Protein AF-A0A350DJ73-F1 (afdb_monomer_lite)

Structure (mmCIF, N/CA/C/O backbone):
data_AF-A0A350DJ73-F1
#
_entry.id   AF-A0A350DJ73-F1
#
loop_
_atom_site.group_PDB
_atom_site.id
_atom_site.type_symbol
_atom_site.label_atom_id
_atom_site.label_alt_id
_atom_site.label_comp_id
_atom_site.label_asym_id
_atom_site.label_entity_id
_atom_site.label_seq_id
_atom_site.pdbx_PDB_ins_code
_atom_site.Cartn_x
_atom_site.Cartn_y
_atom_site.Cartn_z
_atom_site.occupancy
_atom_site.B_iso_or_equiv
_atom_site.auth_seq_id
_atom_site.auth_comp_id
_atom_site.auth_asym_id
_atom_site.auth_atom_id
_atom_site.pdbx_PDB_model_num
ATOM 1 N N . TRP A 1 1 ? -3.552 -7.366 9.390 1.00 95.38 1 TRP A N 1
ATOM 2 C CA . TRP A 1 1 ? -2.387 -6.520 9.057 1.00 95.38 1 TRP A CA 1
ATOM 3 C C . TRP A 1 1 ? -2.181 -5.372 10.042 1.00 95.38 1 TRP A C 1
ATOM 5 O O . TRP A 1 1 ? -1.183 -5.408 10.745 1.00 95.38 1 TRP A O 1
ATOM 15 N N . LEU A 1 2 ? -3.076 -4.375 10.146 1.00 95.12 2 LEU A N 1
ATOM 16 C CA . LEU A 1 2 ? -2.876 -3.252 11.089 1.00 95.12 2 LEU A CA 1
ATOM 17 C C . LEU A 1 2 ? -2.853 -3.677 12.565 1.00 95.12 2 LEU A C 1
ATOM 19 O O . LEU A 1 2 ? -1.887 -3.386 13.256 1.00 95.12 2 LEU A O 1
ATOM 23 N N . GLY A 1 3 ? -3.888 -4.387 13.026 1.00 95.12 3 GLY A N 1
ATOM 24 C CA . GLY A 1 3 ? -4.030 -4.754 14.445 1.00 95.12 3 GLY A CA 1
ATOM 25 C C . GLY A 1 3 ? -3.207 -5.964 14.896 1.00 95.12 3 GLY A C 1
ATOM 26 O O . GLY A 1 3 ? -3.2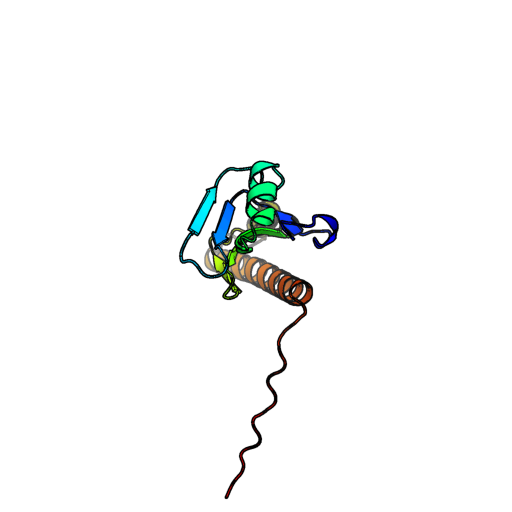54 -6.328 16.061 1.00 95.12 3 GLY A O 1
ATOM 27 N N . ASP A 1 4 ? -2.492 -6.620 13.980 1.00 95.00 4 ASP A N 1
ATOM 28 C CA . ASP A 1 4 ? -1.614 -7.744 14.307 1.00 95.00 4 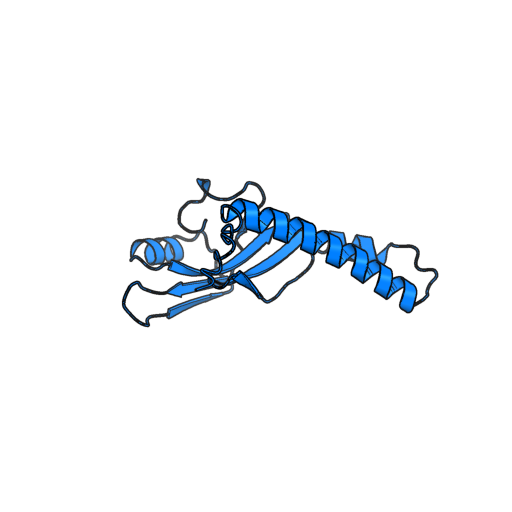ASP A CA 1
ATOM 29 C C . ASP A 1 4 ? -0.400 -7.733 13.367 1.00 95.00 4 ASP A C 1
ATOM 31 O O . ASP A 1 4 ? -0.521 -8.163 12.210 1.00 95.00 4 ASP A O 1
ATOM 35 N N . PRO A 1 5 ? 0.763 -7.245 13.833 1.00 93.62 5 PRO A N 1
ATOM 36 C CA . PRO A 1 5 ? 1.998 -7.255 13.060 1.00 93.62 5 PRO A CA 1
ATOM 37 C C . PRO A 1 5 ? 2.440 -8.647 12.601 1.00 93.62 5 PRO A C 1
ATOM 39 O O . PRO A 1 5 ? 3.007 -8.767 11.520 1.00 93.62 5 PRO A O 1
ATOM 42 N N . SER A 1 6 ? 2.138 -9.705 13.362 1.00 94.88 6 SER A N 1
ATOM 43 C CA . SER A 1 6 ? 2.528 -11.079 13.011 1.00 94.88 6 SER A CA 1
ATOM 44 C C . SER A 1 6 ? 1.717 -11.659 11.847 1.00 94.88 6 SER A C 1
ATOM 46 O O . SER A 1 6 ? 2.165 -12.588 11.182 1.00 94.88 6 SER A O 1
ATOM 48 N N . SER A 1 7 ? 0.551 -11.069 11.557 1.00 94.69 7 SER A N 1
ATOM 49 C CA . SER A 1 7 ? -0.285 -11.417 10.400 1.00 94.69 7 SER A CA 1
ATOM 50 C C . SER A 1 7 ? 0.193 -10.801 9.081 1.00 94.69 7 SER A C 1
ATOM 52 O O . SER A 1 7 ? -0.425 -11.035 8.040 1.00 94.69 7 SER A O 1
ATOM 54 N N . ARG A 1 8 ? 1.211 -9.931 9.111 1.00 96.00 8 ARG A N 1
ATOM 55 C CA . ARG A 1 8 ? 1.694 -9.244 7.911 1.00 96.00 8 ARG A CA 1
ATOM 56 C C . ARG A 1 8 ? 2.546 -10.209 7.081 1.00 96.00 8 ARG A C 1
ATOM 58 O O . ARG A 1 8 ? 3.422 -10.868 7.641 1.00 96.00 8 ARG A O 1
ATOM 65 N N . PRO A 1 9 ? 2.324 -10.278 5.760 1.00 95.94 9 PRO A N 1
ATOM 66 C CA . PRO A 1 9 ? 3.291 -10.874 4.848 1.00 95.94 9 PRO A CA 1
ATOM 67 C C . PRO A 1 9 ? 4.685 -10.271 5.056 1.00 95.94 9 PRO A C 1
ATOM 69 O O . PRO A 1 9 ? 4.798 -9.095 5.402 1.00 95.94 9 PRO A O 1
ATOM 72 N N . SER A 1 10 ? 5.737 -11.070 4.855 1.00 90.81 10 SER A N 1
ATOM 73 C CA . SER A 1 10 ? 7.135 -10.717 5.171 1.00 90.81 10 SER A CA 1
ATOM 74 C C . SER A 1 10 ? 7.629 -9.417 4.537 1.00 90.81 10 SER A C 1
ATOM 76 O O . SER A 1 10 ? 8.546 -8.774 5.037 1.00 90.81 10 SER A O 1
ATOM 78 N N . ASP A 1 11 ? 7.024 -9.061 3.424 1.00 93.06 11 ASP A N 1
ATOM 79 C CA . ASP A 1 11 ? 7.418 -8.011 2.510 1.00 93.06 11 ASP A CA 1
ATOM 80 C C . ASP A 1 11 ? 6.357 -6.911 2.362 1.00 93.06 11 ASP A C 1
ATOM 82 O O . ASP A 1 11 ? 6.553 -5.941 1.624 1.00 93.06 11 ASP A O 1
ATOM 86 N N . LEU A 1 12 ? 5.256 -7.028 3.108 1.00 96.88 12 LEU A N 1
ATOM 87 C CA . LEU A 1 12 ? 4.280 -5.962 3.255 1.00 96.88 12 LEU A CA 1
ATOM 88 C C . LEU A 1 12 ? 4.784 -4.952 4.286 1.00 96.88 12 LEU A C 1
ATOM 90 O O . LEU A 1 12 ? 4.985 -5.266 5.459 1.00 96.88 12 LEU A O 1
ATOM 94 N N . GLN A 1 13 ? 4.897 -3.703 3.859 1.00 97.06 13 GLN A N 1
ATOM 95 C CA . GLN A 1 13 ? 5.182 -2.564 4.721 1.00 97.06 13 GLN A CA 1
ATOM 96 C C . GLN A 1 13 ? 3.952 -1.668 4.816 1.00 97.06 13 GLN A C 1
ATOM 98 O O . GLN A 1 13 ? 3.261 -1.430 3.825 1.00 97.06 13 GLN A O 1
ATOM 103 N N . LEU A 1 14 ? 3.670 -1.160 6.015 1.00 97.75 14 LEU A N 1
ATOM 104 C CA . LEU A 1 14 ? 2.647 -0.137 6.192 1.00 97.75 14 LEU A CA 1
ATOM 105 C C . LEU A 1 14 ? 3.169 1.205 5.671 1.00 97.75 14 LEU A C 1
ATOM 107 O O . LEU A 1 14 ? 4.331 1.550 5.873 1.00 97.75 14 LEU A O 1
ATOM 111 N N . GLY A 1 15 ? 2.299 1.952 4.998 1.00 97.56 15 GLY A N 1
ATOM 112 C CA . GLY A 1 15 ? 2.524 3.361 4.704 1.00 97.56 15 GLY A CA 1
ATOM 113 C C . GLY A 1 15 ? 2.132 4.240 5.891 1.00 97.56 15 GLY A C 1
ATOM 114 O O . GLY A 1 15 ? 2.181 3.824 7.044 1.00 97.56 15 GLY A O 1
ATOM 115 N N . ASP A 1 16 ? 1.681 5.455 5.599 1.00 97.69 16 ASP A N 1
ATOM 116 C CA . ASP A 1 16 ? 1.407 6.495 6.598 1.00 97.69 16 ASP A CA 1
ATOM 117 C C . ASP A 1 16 ? -0.053 6.990 6.587 1.00 97.69 16 ASP A C 1
ATOM 119 O O . ASP A 1 16 ? -0.392 7.993 7.220 1.00 97.69 16 ASP A O 1
ATOM 123 N N . GLN A 1 17 ? -0.927 6.315 5.831 1.00 98.44 17 GLN A N 1
ATOM 124 C CA . GLN A 1 17 ? -2.324 6.695 5.639 1.00 98.44 17 GLN A CA 1
ATOM 125 C C . GLN A 1 17 ? -3.277 5.534 5.936 1.00 98.44 17 GLN A C 1
ATOM 127 O O . GLN A 1 17 ? -3.125 4.427 5.417 1.00 98.44 17 GLN A O 1
ATOM 132 N N . VAL A 1 18 ? -4.351 5.838 6.670 1.00 98.56 18 VAL A N 1
ATOM 133 C CA . VAL A 1 18 ? -5.450 4.905 6.945 1.00 98.56 18 VAL A CA 1
ATOM 134 C C . VAL A 1 18 ? -6.807 5.621 6.987 1.00 98.56 18 VAL A C 1
ATOM 136 O O . VAL A 1 18 ? -6.918 6.778 7.402 1.00 98.56 18 VAL A O 1
ATOM 139 N N . GLU A 1 19 ? -7.864 4.929 6.563 1.00 98.31 19 GLU A N 1
ATOM 140 C CA . GLU A 1 19 ? -9.262 5.298 6.819 1.00 98.31 19 GLU A CA 1
ATOM 141 C C . GLU A 1 19 ? -9.926 4.199 7.657 1.00 98.31 19 GLU A C 1
ATOM 143 O O . GLU A 1 19 ? -10.021 3.054 7.210 1.00 98.31 19 GLU A O 1
ATOM 148 N N . LEU A 1 20 ? -10.409 4.543 8.853 1.00 97.69 20 LEU A N 1
ATOM 149 C CA . LEU A 1 20 ? -11.043 3.623 9.797 1.00 97.69 20 LEU A CA 1
ATOM 150 C C . LEU A 1 20 ? -12.552 3.898 9.907 1.00 97.69 20 LEU A C 1
ATOM 152 O O . LEU A 1 20 ? -12.959 5.024 10.203 1.00 97.69 20 LEU A O 1
ATOM 156 N N . LYS A 1 21 ? -13.384 2.865 9.748 1.00 95.94 21 LYS A N 1
ATOM 157 C CA . LYS A 1 21 ? -14.851 2.925 9.903 1.00 95.94 21 LYS A CA 1
ATOM 158 C C . LYS A 1 21 ? -15.293 2.194 11.171 1.00 95.94 21 LYS A C 1
ATOM 160 O O . LYS A 1 21 ? -14.727 1.156 11.510 1.00 95.94 21 LYS A O 1
ATOM 165 N N . ALA A 1 22 ? -16.286 2.730 11.878 1.00 91.50 22 ALA A N 1
ATOM 166 C CA . ALA A 1 22 ? -16.914 2.044 13.008 1.00 91.50 22 ALA A CA 1
ATOM 167 C C . ALA A 1 22 ? -17.884 0.950 12.526 1.00 91.50 22 ALA A C 1
ATOM 169 O O . ALA A 1 22 ? -18.447 1.038 11.436 1.00 91.50 22 ALA A O 1
ATOM 170 N N . LYS A 1 23 ? -18.108 -0.086 13.343 1.00 79.56 23 LYS A N 1
ATOM 171 C CA . LYS A 1 23 ? -19.166 -1.069 13.076 1.00 79.56 23 LYS A CA 1
ATOM 172 C C . LYS A 1 23 ? -20.525 -0.493 13.477 1.00 79.56 23 LYS A C 1
ATOM 174 O O . LYS A 1 23 ? -20.747 -0.233 14.653 1.00 79.56 23 LYS A O 1
ATOM 179 N N . GLY A 1 24 ? -21.440 -0.366 12.516 1.00 74.69 24 GLY A N 1
ATOM 180 C CA . GLY A 1 24 ? -22.843 -0.012 12.774 1.00 74.69 24 GLY A CA 1
ATOM 181 C C . GLY A 1 24 ? -23.147 1.485 12.900 1.00 74.69 24 GLY A C 1
ATOM 182 O O . GLY A 1 24 ? -24.276 1.827 13.235 1.00 74.69 24 GLY A O 1
ATOM 183 N N . ASP A 1 25 ? -22.178 2.355 12.619 1.00 76.19 25 ASP A N 1
ATOM 184 C CA . ASP A 1 25 ? -22.351 3.808 12.517 1.00 76.19 25 ASP A CA 1
ATOM 185 C C . ASP A 1 25 ? -21.558 4.334 11.307 1.00 76.19 25 ASP A C 1
ATOM 187 O O . ASP A 1 25 ? -20.589 3.706 10.875 1.00 76.19 25 ASP A O 1
ATOM 191 N N . ASP A 1 26 ? -21.929 5.504 10.792 1.00 81.38 26 ASP A N 1
ATOM 192 C CA . ASP A 1 26 ? -21.282 6.170 9.652 1.00 81.38 26 ASP A CA 1
ATOM 193 C C . ASP A 1 26 ? -19.994 6.922 10.054 1.00 81.38 26 ASP A C 1
ATOM 195 O O . ASP A 1 26 ? -19.410 7.674 9.269 1.00 81.38 26 ASP A O 1
ATOM 199 N N . GLY A 1 27 ? -19.518 6.739 11.290 1.00 91.19 27 GLY A N 1
ATOM 200 C CA . GLY A 1 27 ? -18.333 7.404 11.821 1.00 91.19 27 GLY A CA 1
ATOM 201 C C . GLY A 1 27 ? -17.039 6.991 11.111 1.00 91.19 27 GLY A C 1
ATOM 202 O O . GLY A 1 27 ? -16.507 5.902 11.348 1.00 91.19 27 GLY A O 1
ATOM 203 N N . VAL A 1 28 ? -16.459 7.909 10.332 1.00 95.75 28 VAL A N 1
ATOM 204 C CA . VAL A 1 28 ? -15.184 7.721 9.615 1.00 95.75 28 VAL A CA 1
ATOM 205 C C . VAL A 1 28 ? -14.061 8.549 10.240 1.00 95.75 28 VAL A C 1
ATOM 207 O O . VAL A 1 28 ? -14.195 9.761 10.396 1.00 95.75 28 VAL A O 1
ATOM 210 N N . LEU A 1 29 ? -12.923 7.910 10.518 1.00 96.69 29 LEU A N 1
ATOM 211 C CA . LEU A 1 29 ? -11.671 8.571 10.893 1.00 96.69 29 LEU A CA 1
ATOM 212 C C . LEU A 1 29 ? -10.651 8.428 9.764 1.00 96.69 29 LEU A C 1
ATOM 214 O O . LEU A 1 29 ? -10.531 7.364 9.159 1.00 96.69 29 LEU A O 1
ATOM 218 N N . ARG A 1 30 ? -9.910 9.501 9.480 1.00 97.75 30 ARG A N 1
ATOM 219 C CA . ARG A 1 30 ? -8.836 9.516 8.480 1.00 97.75 30 ARG A CA 1
ATOM 220 C C . ARG A 1 30 ? -7.566 10.058 9.104 1.00 97.75 30 ARG A C 1
ATOM 222 O O . ARG A 1 30 ? -7.599 11.150 9.663 1.00 97.75 30 ARG A O 1
ATOM 229 N N . ALA A 1 31 ? -6.472 9.331 8.932 1.00 97.44 31 ALA A N 1
ATOM 230 C CA . ALA A 1 31 ? -5.143 9.769 9.324 1.00 97.44 31 ALA A CA 1
ATOM 231 C C . ALA A 1 31 ? -4.190 9.687 8.124 1.00 97.44 31 ALA A C 1
ATOM 233 O O . ALA A 1 31 ? -4.366 8.847 7.236 1.00 97.44 31 ALA A O 1
ATOM 234 N N . ARG A 1 32 ? -3.228 10.609 8.077 1.00 97.62 32 ARG A N 1
ATOM 235 C CA . ARG A 1 32 ? -2.178 10.727 7.056 1.00 97.62 32 ARG A CA 1
ATOM 236 C C . ARG A 1 32 ? -0.905 11.223 7.719 1.00 97.62 32 ARG A C 1
ATOM 238 O O . ARG A 1 32 ? -1.015 12.014 8.652 1.00 97.62 32 ARG A O 1
ATOM 245 N N . GLN A 1 33 ? 0.251 10.841 7.181 1.00 97.00 33 GLN A N 1
ATOM 246 C CA . GLN A 1 33 ? 1.559 11.219 7.721 1.00 97.00 33 GLN A CA 1
ATOM 247 C C . GLN A 1 33 ? 1.708 10.831 9.198 1.00 97.00 33 GLN A C 1
ATOM 249 O O . GLN A 1 33 ? 2.246 11.589 10.003 1.00 97.00 33 GLN A O 1
ATOM 254 N N . VAL A 1 34 ? 1.181 9.659 9.552 1.00 97.38 34 VAL A N 1
ATOM 255 C CA . VAL A 1 34 ? 1.242 9.100 10.903 1.00 97.38 34 VAL A CA 1
ATOM 256 C C . VAL A 1 34 ? 1.928 7.745 10.881 1.00 97.38 34 VAL A C 1
ATOM 258 O O . VAL A 1 34 ? 1.884 7.031 9.881 1.00 97.38 34 VAL A O 1
ATOM 261 N N . ASP A 1 35 ? 2.513 7.377 12.012 1.00 97.81 35 ASP A N 1
ATOM 262 C CA . ASP A 1 35 ? 2.942 6.006 12.242 1.00 97.81 35 ASP A CA 1
ATOM 263 C C . ASP A 1 35 ? 1.709 5.117 12.468 1.00 97.81 35 ASP A C 1
ATOM 265 O O . ASP A 1 35 ? 0.974 5.278 13.450 1.00 97.81 35 ASP A O 1
ATOM 269 N N . LEU A 1 36 ? 1.461 4.194 11.538 1.00 97.81 36 LEU A N 1
ATOM 270 C CA . LEU A 1 36 ? 0.327 3.273 11.606 1.00 97.81 36 LEU A CA 1
ATOM 271 C C . LEU A 1 36 ? 0.505 2.165 12.655 1.00 97.81 36 LEU A C 1
ATOM 273 O O . LEU A 1 36 ? -0.474 1.494 12.982 1.00 97.81 36 LEU A O 1
ATOM 277 N N . ASP A 1 37 ? 1.708 2.010 13.210 1.00 96.69 37 ASP A N 1
ATOM 278 C CA . ASP A 1 37 ? 1.992 1.135 14.349 1.00 96.69 37 ASP A CA 1
ATOM 279 C C . ASP A 1 37 ? 1.855 1.845 15.708 1.00 96.69 37 ASP A C 1
ATOM 281 O O . ASP A 1 37 ? 2.000 1.210 16.752 1.00 96.69 37 ASP A O 1
ATOM 285 N N . SER A 1 38 ? 1.517 3.139 15.722 1.00 97.50 38 SER A N 1
ATOM 286 C CA . SER A 1 38 ? 1.378 3.911 16.961 1.00 97.50 38 SER A CA 1
ATOM 287 C C . SER A 1 38 ? 0.236 3.438 17.870 1.00 97.50 38 SER A C 1
ATOM 289 O O . SER A 1 38 ? -0.818 2.988 17.410 1.00 97.50 38 SER A O 1
ATOM 291 N N . ASP A 1 39 ? 0.410 3.654 19.180 1.00 97.00 39 ASP A N 1
ATOM 292 C CA . ASP A 1 39 ? -0.593 3.347 20.210 1.00 97.00 39 ASP A CA 1
ATOM 293 C C . ASP A 1 39 ? -1.959 3.997 19.924 1.00 97.00 39 ASP A C 1
ATOM 295 O O . ASP A 1 39 ? -2.999 3.408 20.212 1.00 97.00 39 ASP A O 1
ATOM 299 N N . GLU A 1 40 ? -1.981 5.194 19.326 1.00 96.56 40 GLU A N 1
ATOM 300 C CA . GLU A 1 40 ? -3.220 5.888 18.949 1.00 96.56 40 GLU A CA 1
ATOM 301 C C . GLU A 1 40 ? -4.022 5.085 17.914 1.00 96.56 40 GLU A C 1
ATOM 303 O O . GLU A 1 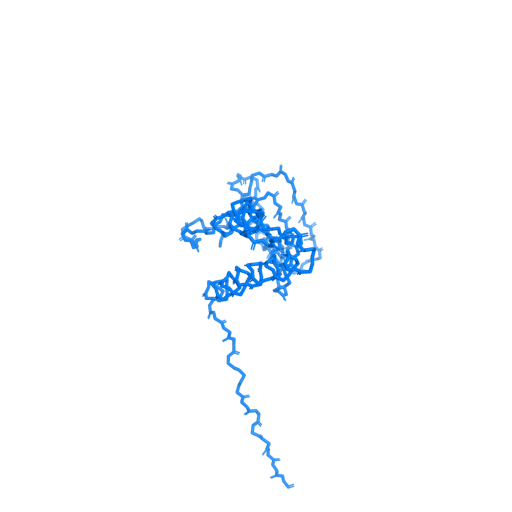40 ? -5.232 4.892 18.067 1.00 96.56 40 GLU A O 1
ATOM 308 N N . ILE A 1 41 ? -3.353 4.570 16.878 1.00 97.31 41 ILE A N 1
ATOM 309 C CA . ILE A 1 41 ? -4.001 3.744 15.856 1.00 97.31 41 ILE A CA 1
ATOM 310 C C . ILE A 1 41 ? -4.472 2.420 16.460 1.00 97.31 41 ILE A C 1
ATOM 312 O O . ILE A 1 41 ? -5.593 1.993 16.173 1.00 97.31 41 ILE A O 1
ATOM 316 N N . GLN A 1 42 ? -3.679 1.806 17.341 1.00 96.69 42 GLN A N 1
ATOM 317 C CA . GLN A 1 42 ? -4.068 0.559 18.004 1.00 96.69 42 GLN A CA 1
ATOM 318 C C . GLN A 1 42 ? -5.306 0.744 18.899 1.00 96.69 42 GLN A C 1
ATOM 320 O O . GLN A 1 42 ? -6.261 -0.023 18.775 1.00 96.69 42 GLN A O 1
ATOM 325 N N . GLN A 1 43 ? -5.382 1.818 19.692 1.00 96.44 43 GLN A N 1
ATOM 326 C CA . GLN A 1 43 ? -6.568 2.136 20.507 1.00 96.44 43 GLN A CA 1
ATOM 327 C C . GLN A 1 43 ? -7.835 2.328 19.658 1.00 96.44 43 GLN A C 1
ATOM 329 O O . GLN A 1 43 ? -8.932 1.897 20.030 1.00 96.44 43 GLN A O 1
ATOM 334 N N . LEU A 1 44 ? -7.710 2.951 18.481 1.00 95.06 44 LEU A N 1
ATOM 335 C CA . LEU A 1 44 ? -8.834 3.096 17.557 1.00 95.06 44 LEU A CA 1
ATOM 336 C C . LEU A 1 44 ? -9.314 1.739 17.027 1.00 95.06 44 LEU A C 1
ATOM 338 O O . LEU A 1 44 ? -10.525 1.532 16.914 1.00 95.06 44 LEU A O 1
ATOM 342 N N . LEU A 1 45 ? -8.405 0.809 16.734 1.00 95.25 45 LEU A N 1
ATOM 343 C CA . LEU A 1 45 ? -8.755 -0.552 16.315 1.00 95.25 45 LEU A CA 1
ATOM 344 C C . LEU A 1 45 ? -9.422 -1.339 17.455 1.00 95.25 45 LEU A C 1
ATOM 346 O O . LEU A 1 45 ? -10.445 -1.986 17.227 1.00 95.25 45 LEU A O 1
ATOM 350 N N . GLU A 1 46 ? -8.917 -1.217 18.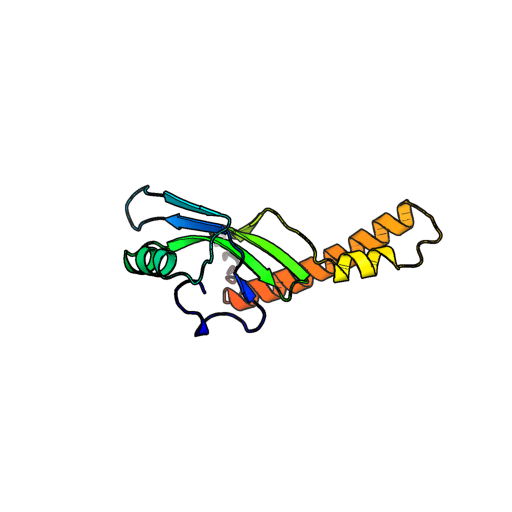686 1.00 94.56 46 GLU A N 1
ATOM 351 C CA . GLU A 1 46 ? -9.496 -1.837 19.891 1.00 94.56 46 GLU A CA 1
ATOM 352 C C . GLU A 1 46 ? -10.933 -1.370 20.166 1.00 94.56 46 GLU A C 1
ATOM 354 O O . GLU A 1 46 ? -11.763 -2.151 20.633 1.00 94.56 46 GLU A O 1
ATOM 359 N N . SER A 1 47 ? -11.276 -0.132 19.788 1.00 92.75 47 SER A N 1
ATOM 360 C CA . SER A 1 47 ? -12.655 0.381 19.846 1.00 92.75 47 SER A CA 1
ATOM 361 C C . SER A 1 47 ? -13.622 -0.276 18.841 1.00 92.75 47 SER A C 1
ATOM 363 O O . SER A 1 47 ? -14.799 0.081 18.773 1.00 92.75 47 SER A O 1
ATOM 365 N N . GLY A 1 48 ? -13.145 -1.241 18.047 1.00 92.12 48 GLY A N 1
ATOM 366 C CA . GLY A 1 48 ? -13.935 -1.996 17.077 1.00 92.12 48 GLY A CA 1
ATOM 367 C C . GLY A 1 48 ? -13.966 -1.384 15.677 1.00 92.12 48 GLY A C 1
ATOM 368 O O . GLY A 1 48 ? -14.749 -1.840 14.836 1.00 92.12 48 GLY A O 1
ATOM 369 N N . ARG A 1 49 ? -13.138 -0.367 15.405 1.00 95.06 49 ARG A N 1
ATOM 370 C CA . ARG A 1 49 ? -13.005 0.210 14.062 1.00 95.06 49 ARG A CA 1
ATOM 371 C C . ARG A 1 49 ? -12.206 -0.709 13.146 1.00 95.06 49 ARG A C 1
ATOM 373 O O . ARG A 1 49 ? -11.307 -1.423 13.578 1.00 95.06 49 ARG A O 1
ATOM 380 N N . GLN A 1 50 ? -12.518 -0.662 11.857 1.00 95.19 50 GLN A N 1
ATOM 381 C CA . GLN A 1 50 ? -11.849 -1.458 10.833 1.00 95.19 50 GLN A CA 1
ATOM 382 C C . GLN A 1 50 ? -11.300 -0.566 9.728 1.00 95.19 50 GLN A C 1
ATOM 384 O O . GLN A 1 50 ? -11.912 0.444 9.372 1.00 95.19 50 GLN A O 1
ATOM 389 N N . ALA A 1 51 ? -10.147 -0.948 9.180 1.00 96.69 51 ALA A N 1
ATOM 390 C CA . ALA A 1 51 ? -9.594 -0.276 8.019 1.00 96.69 51 ALA A CA 1
ATOM 391 C C . ALA A 1 51 ? -10.474 -0.513 6.794 1.00 96.69 51 ALA A C 1
ATOM 393 O O . ALA A 1 51 ? -10.799 -1.643 6.449 1.00 96.69 51 ALA A O 1
ATOM 394 N N . SER A 1 52 ? -10.830 0.588 6.150 1.00 97.12 52 SER A N 1
ATOM 395 C CA . SER A 1 52 ? -11.492 0.627 4.846 1.00 97.12 52 SER A CA 1
ATOM 396 C C . SER A 1 52 ? -10.560 1.122 3.746 1.00 97.12 52 SER A C 1
ATOM 398 O O . SER A 1 52 ? -10.801 0.872 2.571 1.00 97.12 52 SER A O 1
ATOM 400 N N . LYS A 1 53 ? -9.490 1.832 4.126 1.00 98.44 53 LYS A N 1
ATOM 401 C CA . LYS A 1 53 ? -8.376 2.192 3.249 1.00 98.44 53 LYS A CA 1
ATOM 402 C C . LYS A 1 53 ? -7.080 2.086 4.027 1.00 98.44 53 LYS A C 1
ATOM 404 O O . LYS A 1 53 ? -7.037 2.540 5.171 1.00 98.44 53 LYS A O 1
ATOM 409 N N . LEU A 1 54 ? -6.041 1.547 3.407 1.00 98.50 54 LEU A N 1
ATOM 410 C CA . LEU A 1 54 ? -4.734 1.366 4.024 1.00 98.50 54 LEU A CA 1
ATOM 411 C C . LEU A 1 54 ? -3.628 1.604 2.998 1.00 98.50 54 LEU A C 1
ATOM 413 O O . LEU A 1 54 ? -3.598 0.944 1.963 1.00 98.50 54 LEU A O 1
ATOM 417 N N . ALA A 1 55 ? -2.727 2.544 3.279 1.00 98.56 55 ALA A N 1
ATOM 418 C CA . ALA A 1 55 ? -1.490 2.674 2.520 1.00 98.56 55 ALA A CA 1
ATOM 419 C C . ALA A 1 55 ? -0.547 1.518 2.859 1.00 98.56 55 ALA A C 1
ATOM 421 O O . ALA A 1 55 ? -0.274 1.274 4.036 1.00 98.56 55 ALA A O 1
ATOM 422 N N . ILE A 1 56 ? -0.052 0.834 1.831 1.00 98.12 56 ILE A N 1
ATOM 423 C CA . ILE A 1 56 ? 0.946 -0.230 1.940 1.00 98.12 56 ILE A CA 1
ATOM 424 C C . ILE A 1 56 ? 2.003 -0.094 0.842 1.00 98.12 56 ILE A C 1
ATOM 426 O O . ILE A 1 56 ? 1.786 0.568 -0.177 1.00 98.12 56 ILE A O 1
ATOM 430 N N . SER A 1 57 ? 3.139 -0.742 1.064 1.00 97.62 57 SER A N 1
ATOM 431 C CA . SER A 1 57 ? 4.219 -0.926 0.101 1.00 97.62 57 SER A CA 1
ATOM 432 C C . SER A 1 57 ? 4.621 -2.401 0.058 1.00 97.62 57 SER A C 1
ATOM 434 O O . SER A 1 57 ? 4.651 -3.056 1.101 1.00 97.62 57 SER A O 1
ATOM 436 N N . LEU A 1 58 ? 4.895 -2.921 -1.137 1.00 96.69 58 LEU A N 1
ATOM 437 C CA . LEU A 1 58 ? 5.337 -4.293 -1.392 1.00 96.69 58 LEU A CA 1
ATOM 438 C C . LEU A 1 58 ? 6.811 -4.244 -1.791 1.00 96.69 58 LEU A C 1
ATOM 440 O O . LEU A 1 58 ? 7.135 -3.751 -2.870 1.00 96.69 58 LEU A O 1
ATOM 444 N N . GLU A 1 59 ? 7.705 -4.674 -0.897 1.00 91.44 59 GLU A N 1
ATOM 445 C CA . GLU A 1 59 ? 9.174 -4.664 -1.091 1.00 91.44 59 GLU A CA 1
ATOM 446 C C . GLU A 1 59 ? 9.764 -3.309 -1.542 1.00 91.44 59 GLU A C 1
ATOM 448 O O . GLU A 1 59 ? 10.863 -3.255 -2.085 1.00 91.44 59 GLU A O 1
ATOM 453 N N . GLY A 1 60 ? 9.045 -2.194 -1.365 1.00 91.19 60 GLY A N 1
ATOM 454 C CA . GLY A 1 60 ? 9.437 -0.903 -1.941 1.00 91.19 60 GLY A CA 1
ATOM 455 C C . GLY A 1 60 ? 9.318 -0.823 -3.470 1.00 91.19 60 GLY A C 1
ATOM 456 O O . GLY A 1 60 ? 9.578 0.239 -4.026 1.00 91.19 60 GLY A O 1
ATOM 457 N N . ARG A 1 61 ? 8.894 -1.900 -4.147 1.00 95.25 61 ARG A N 1
ATOM 458 C CA . ARG A 1 61 ? 8.674 -1.957 -5.600 1.00 95.25 61 ARG A CA 1
ATOM 459 C C . ARG A 1 61 ? 7.382 -1.263 -6.008 1.00 95.25 61 ARG A C 1
ATOM 461 O O . ARG A 1 61 ? 7.354 -0.568 -7.023 1.00 95.25 61 ARG A O 1
ATOM 468 N N . LEU A 1 62 ? 6.330 -1.422 -5.210 1.00 97.31 62 LEU A N 1
ATOM 469 C CA . LEU A 1 62 ? 5.024 -0.835 -5.478 1.00 97.31 62 LEU A CA 1
ATOM 470 C C . LEU A 1 62 ? 4.401 -0.319 -4.187 1.00 97.31 62 LEU A C 1
ATOM 472 O O . LEU A 1 62 ? 4.344 -1.030 -3.188 1.00 97.31 62 LEU A O 1
ATOM 476 N N . SER A 1 63 ? 3.892 0.909 -4.213 1.00 98.12 63 SER A N 1
ATOM 477 C CA . SER A 1 63 ? 3.157 1.505 -3.097 1.00 98.12 63 SER A CA 1
ATOM 478 C C . SER A 1 63 ? 1.811 2.046 -3.559 1.00 98.12 63 SER A C 1
ATOM 480 O O . SER A 1 63 ? 1.675 2.567 -4.667 1.00 98.12 63 SER A O 1
ATOM 482 N N . PHE A 1 64 ? 0.786 1.868 -2.729 1.00 98.56 64 PHE A N 1
ATOM 483 C CA . PHE A 1 64 ? -0.587 2.264 -3.034 1.00 98.56 64 PHE A CA 1
ATOM 484 C C . PHE A 1 64 ? -1.441 2.316 -1.768 1.00 98.56 64 PHE A C 1
ATOM 486 O O . PHE A 1 64 ? -1.086 1.803 -0.709 1.00 98.56 64 PHE A O 1
ATOM 493 N N . VAL A 1 65 ? -2.614 2.928 -1.892 1.00 98.69 65 VAL A N 1
ATOM 494 C CA . VAL A 1 65 ? -3.692 2.866 -0.910 1.00 98.69 65 VAL A CA 1
ATOM 495 C C . VAL A 1 65 ? -4.668 1.787 -1.359 1.00 98.69 65 VAL A C 1
ATOM 497 O O . VAL A 1 65 ? -5.389 1.977 -2.340 1.00 98.69 65 VAL A O 1
ATOM 500 N N . LEU A 1 66 ? -4.687 0.669 -0.639 1.00 98.50 66 LEU A N 1
ATOM 501 C CA . LEU A 1 66 ? -5.645 -0.411 -0.837 1.00 98.50 66 LEU A CA 1
ATOM 502 C C . LEU A 1 66 ? -6.973 -0.043 -0.186 1.00 98.50 66 LEU A C 1
ATOM 504 O O . LEU A 1 66 ? -7.006 0.337 0.985 1.00 98.50 66 LEU A O 1
ATOM 508 N N . HIS A 1 67 ? -8.058 -0.155 -0.938 1.00 98.25 67 HIS A N 1
ATOM 509 C CA . HIS A 1 67 ? -9.418 0.036 -0.448 1.00 98.25 67 HIS A CA 1
ATOM 510 C C . HIS A 1 67 ? -10.106 -1.304 -0.125 1.00 98.25 67 HIS A C 1
ATOM 512 O O . HIS A 1 67 ? -9.691 -2.360 -0.599 1.00 98.25 67 HIS A O 1
ATOM 518 N N . ASP A 1 68 ? -11.187 -1.250 0.657 1.00 95.81 68 ASP A N 1
ATOM 519 C CA . ASP A 1 68 ? -12.042 -2.397 1.003 1.00 95.81 68 ASP A CA 1
ATOM 520 C C . ASP A 1 68 ? -12.796 -3.002 -0.199 1.00 95.81 68 ASP A C 1
ATOM 522 O O . ASP A 1 68 ? -13.179 -4.169 -0.159 1.00 95.81 68 ASP A O 1
ATOM 526 N N . ASP A 1 69 ? -12.948 -2.244 -1.285 1.00 95.81 69 ASP A N 1
ATOM 527 C CA . ASP A 1 69 ? -13.470 -2.688 -2.585 1.00 95.81 69 ASP A CA 1
ATOM 528 C C . ASP A 1 69 ? -12.383 -3.216 -3.541 1.00 95.81 69 ASP A C 1
ATOM 530 O O . ASP A 1 69 ? -12.647 -3.420 -4.727 1.00 95.81 69 ASP A O 1
ATOM 534 N N . LEU A 1 70 ? -11.164 -3.429 -3.030 1.00 96.06 70 LEU A N 1
ATOM 535 C CA . LEU A 1 70 ? -9.972 -3.838 -3.778 1.00 96.06 70 LEU A CA 1
ATOM 536 C C . LEU A 1 70 ? -9.481 -2.810 -4.808 1.00 96.06 70 LEU A C 1
ATOM 538 O O . LEU A 1 70 ? -8.628 -3.131 -5.634 1.00 96.06 70 LEU A O 1
ATOM 542 N N . ALA A 1 71 ? -9.947 -1.558 -4.767 1.00 97.88 71 ALA A N 1
ATOM 543 C CA . ALA A 1 71 ? -9.344 -0.512 -5.579 1.00 97.88 71 ALA A CA 1
ATOM 544 C C . ALA A 1 71 ? -7.931 -0.171 -5.075 1.00 97.88 71 ALA A C 1
ATOM 546 O O . ALA A 1 71 ? -7.722 0.126 -3.896 1.00 97.88 71 ALA A O 1
ATOM 547 N N . LEU A 1 72 ? -6.971 -0.132 -6.001 1.00 97.94 72 LEU A N 1
ATOM 548 C CA . LEU A 1 72 ? -5.618 0.372 -5.766 1.00 97.94 72 LEU A CA 1
ATOM 549 C C . LEU A 1 72 ? -5.587 1.854 -6.162 1.00 97.94 72 LEU A C 1
ATOM 551 O O . LEU A 1 72 ? -5.798 2.207 -7.327 1.00 97.94 72 LEU A O 1
ATOM 555 N N . LYS A 1 73 ? -5.372 2.750 -5.195 1.00 98.25 73 LYS A N 1
ATOM 556 C CA . LYS A 1 73 ? -5.296 4.204 -5.423 1.00 98.25 73 LYS A CA 1
ATOM 557 C C . LYS A 1 73 ? -3.911 4.745 -5.110 1.00 98.25 73 LYS A C 1
ATOM 559 O O . LYS A 1 73 ? -3.187 4.174 -4.306 1.00 98.25 73 LYS A O 1
ATOM 564 N N . SER A 1 74 ? -3.565 5.877 -5.725 1.00 97.44 74 SER A N 1
ATOM 565 C CA . SER A 1 74 ? -2.260 6.530 -5.538 1.00 97.44 74 SER A CA 1
ATOM 566 C C . SER A 1 74 ? -1.079 5.589 -5.801 1.00 97.44 74 SER A C 1
ATOM 568 O O . SER A 1 74 ? -0.116 5.587 -5.042 1.00 97.44 74 SER A O 1
ATOM 570 N N . LEU A 1 75 ? -1.191 4.774 -6.855 1.00 97.56 75 LEU A N 1
ATOM 571 C CA . LEU A 1 75 ? -0.158 3.829 -7.262 1.00 97.56 75 LEU A CA 1
ATOM 572 C C . LEU A 1 75 ? 1.151 4.565 -7.562 1.00 97.56 75 LEU A C 1
ATOM 574 O O . LEU A 1 75 ? 1.155 5.553 -8.300 1.00 97.56 75 LEU A O 1
ATOM 578 N N . ARG A 1 76 ? 2.250 4.065 -7.009 1.00 97.81 76 ARG A N 1
ATOM 579 C CA . ARG A 1 76 ? 3.603 4.554 -7.257 1.00 97.81 76 ARG A CA 1
ATOM 580 C C . ARG A 1 76 ? 4.557 3.374 -7.351 1.00 97.81 76 ARG A C 1
ATOM 582 O O . ARG A 1 76 ? 4.566 2.516 -6.471 1.00 97.81 76 ARG A O 1
ATOM 589 N N . PHE A 1 77 ? 5.374 3.394 -8.391 1.00 97.75 77 PHE A N 1
ATOM 590 C CA . PHE A 1 77 ? 6.478 2.465 -8.580 1.00 97.75 77 PHE A CA 1
ATOM 591 C C . PHE A 1 77 ? 7.708 2.931 -7.801 1.00 97.75 77 PHE A C 1
ATOM 593 O O . PHE A 1 77 ? 7.903 4.133 -7.604 1.00 97.75 77 PHE A O 1
ATOM 600 N N . GLY A 1 78 ? 8.484 1.970 -7.314 1.00 97.06 78 GLY A N 1
ATOM 601 C CA . GLY A 1 78 ? 9.703 2.206 -6.557 1.00 97.06 78 GLY A CA 1
ATOM 602 C C . GLY A 1 78 ? 10.827 2.760 -7.420 1.00 97.06 78 GLY A C 1
ATOM 603 O O . GLY A 1 78 ? 10.923 2.442 -8.605 1.00 97.06 78 GLY A O 1
ATOM 604 N N . ASP A 1 79 ? 11.708 3.535 -6.793 1.00 96.38 79 ASP A N 1
ATOM 605 C 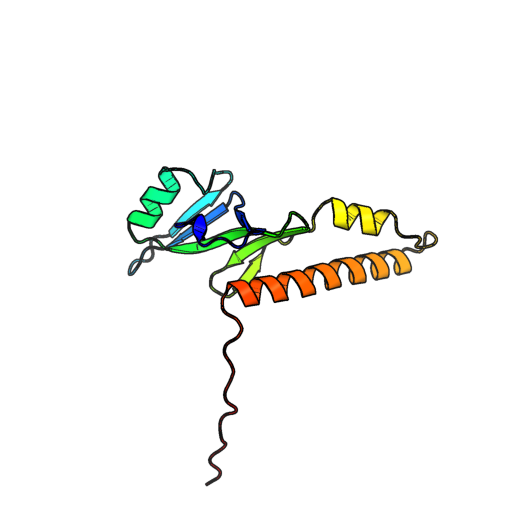CA . ASP A 1 79 ? 12.811 4.216 -7.476 1.00 96.38 79 ASP A CA 1
ATOM 606 C C . ASP A 1 79 ? 13.724 3.229 -8.215 1.00 96.38 79 ASP A C 1
ATOM 608 O O . ASP A 1 79 ? 14.099 3.490 -9.346 1.00 96.38 79 ASP A O 1
ATOM 612 N N . ALA A 1 80 ? 13.985 2.046 -7.648 1.00 95.75 80 ALA A N 1
ATOM 613 C CA . ALA A 1 80 ? 14.807 1.024 -8.302 1.00 95.75 80 ALA A CA 1
ATOM 614 C C . ALA A 1 80 ? 14.214 0.518 -9.633 1.00 95.75 80 ALA A C 1
ATOM 616 O O . ALA A 1 80 ? 14.960 0.262 -10.572 1.00 95.75 80 ALA A O 1
ATOM 617 N N . LEU A 1 81 ? 12.883 0.392 -9.731 1.00 95.75 81 LEU A N 1
ATOM 618 C CA . LEU A 1 81 ? 12.218 -0.024 -10.973 1.00 95.75 81 LEU A CA 1
ATOM 619 C C . LEU A 1 81 ? 12.217 1.110 -12.007 1.00 95.75 81 LEU A C 1
ATOM 621 O O . LEU A 1 81 ? 12.345 0.861 -13.202 1.00 95.75 81 LEU A O 1
ATOM 625 N N . ILE A 1 82 ? 12.072 2.355 -11.546 1.00 95.62 82 ILE A N 1
ATOM 626 C CA . ILE A 1 82 ? 12.171 3.542 -12.404 1.00 95.62 82 ILE A CA 1
ATOM 627 C C . ILE A 1 82 ? 13.596 3.665 -12.951 1.00 95.62 82 ILE A C 1
ATOM 629 O O . ILE A 1 82 ? 13.776 3.834 -14.150 1.00 95.62 82 ILE A O 1
ATOM 633 N N . GLU A 1 83 ? 14.605 3.510 -12.094 1.00 95.56 83 GLU A N 1
ATOM 634 C CA . GLU A 1 83 ? 16.010 3.507 -12.496 1.00 95.56 83 GLU A CA 1
ATOM 635 C C . GLU A 1 83 ? 16.306 2.377 -13.489 1.00 95.56 83 GLU A C 1
ATOM 637 O O . GLU A 1 83 ? 17.039 2.597 -14.447 1.00 95.56 83 GLU A O 1
ATOM 642 N N . GLU A 1 84 ? 15.745 1.179 -13.304 1.00 94.44 84 GLU A N 1
ATOM 643 C CA . GLU A 1 84 ? 15.886 0.080 -14.269 1.00 94.44 84 GLU A CA 1
ATOM 644 C C . GLU A 1 84 ? 15.339 0.457 -15.653 1.00 94.44 84 GLU A C 1
ATOM 646 O O . GLU A 1 84 ? 16.009 0.216 -16.658 1.00 94.44 84 GLU A O 1
ATOM 651 N N . ALA A 1 85 ? 14.166 1.092 -15.703 1.00 92.94 85 ALA A N 1
ATOM 652 C CA . ALA A 1 85 ? 13.570 1.564 -16.948 1.00 92.94 85 ALA A CA 1
ATOM 653 C C . ALA A 1 85 ? 14.407 2.675 -17.609 1.00 92.94 85 ALA A C 1
ATOM 655 O O . ALA A 1 85 ? 14.687 2.605 -18.804 1.00 92.94 85 ALA A O 1
ATOM 656 N N . ASP A 1 86 ? 14.897 3.639 -16.823 1.00 92.19 86 ASP A N 1
ATOM 657 C CA . ASP A 1 86 ? 15.719 4.757 -17.305 1.00 92.19 86 ASP A CA 1
ATOM 658 C C . ASP A 1 86 ? 17.080 4.316 -17.882 1.00 92.19 86 ASP A C 1
ATOM 660 O O . ASP A 1 86 ? 17.647 5.010 -18.729 1.00 92.19 86 ASP A O 1
ATOM 664 N N . HIS A 1 87 ? 17.628 3.187 -17.419 1.00 93.25 87 HIS A N 1
ATOM 665 C CA . HIS A 1 87 ? 18.901 2.634 -17.903 1.00 93.25 87 HIS A CA 1
ATOM 666 C C . HIS A 1 87 ? 18.747 1.657 -19.076 1.00 93.25 87 HIS A C 1
ATOM 668 O O . HIS A 1 87 ? 19.754 1.119 -19.553 1.00 93.25 87 HIS A O 1
ATOM 674 N N . ALA A 1 88 ? 17.525 1.396 -19.536 1.00 90.56 88 ALA A N 1
ATOM 675 C CA . ALA A 1 88 ? 17.309 0.547 -20.693 1.00 90.56 88 ALA A CA 1
ATOM 676 C C . ALA A 1 88 ? 17.820 1.218 -21.979 1.00 90.56 88 ALA A C 1
ATOM 678 O O . ALA A 1 88 ? 17.669 2.420 -22.185 1.00 90.56 88 ALA A O 1
ATOM 679 N N . ASP A 1 89 ? 18.436 0.426 -22.859 1.00 87.12 89 ASP A N 1
ATOM 680 C CA . ASP A 1 89 ? 18.884 0.903 -24.168 1.00 87.12 89 ASP A CA 1
ATOM 681 C C . ASP A 1 89 ? 17.682 1.013 -25.116 1.00 87.12 89 ASP A C 1
ATOM 683 O O . ASP A 1 89 ? 17.240 0.024 -25.705 1.00 87.12 89 ASP A O 1
ATOM 687 N N . ASP A 1 90 ? 17.134 2.221 -25.224 1.00 86.25 90 ASP A N 1
ATOM 688 C CA . ASP A 1 90 ? 15.991 2.566 -26.074 1.00 86.25 90 ASP A CA 1
ATOM 689 C C . ASP A 1 90 ? 16.403 3.264 -27.385 1.00 86.25 90 ASP A C 1
ATOM 691 O O . ASP A 1 90 ? 15.550 3.676 -28.175 1.00 86.25 90 ASP A O 1
ATOM 695 N N . GLY A 1 91 ? 17.711 3.405 -27.630 1.00 85.62 91 GLY A N 1
ATOM 696 C CA . GLY A 1 91 ? 18.250 4.068 -28.816 1.00 85.62 91 GLY A CA 1
ATOM 697 C C . GLY A 1 91 ? 17.847 5.542 -28.973 1.00 85.62 91 GLY A C 1
ATOM 698 O O . GLY A 1 91 ? 17.829 6.026 -30.106 1.00 85.62 91 GLY A O 1
ATOM 699 N N . ASP A 1 92 ? 17.510 6.240 -27.879 1.00 85.06 92 ASP A N 1
ATOM 700 C CA . ASP A 1 92 ? 16.943 7.599 -27.862 1.00 85.06 92 ASP A CA 1
ATOM 701 C C . ASP A 1 92 ? 15.593 7.726 -28.613 1.00 85.06 92 ASP A C 1
ATOM 703 O O . ASP A 1 92 ? 15.169 8.831 -28.979 1.00 85.06 92 ASP A O 1
ATOM 707 N N . ASP A 1 93 ? 14.882 6.614 -28.850 1.00 94.50 93 ASP A N 1
ATOM 708 C CA . ASP A 1 93 ? 13.541 6.619 -29.439 1.00 94.50 93 ASP A CA 1
ATOM 709 C C . ASP A 1 93 ? 12.468 6.719 -28.347 1.00 94.50 93 ASP A C 1
ATOM 711 O O . ASP A 1 93 ? 12.276 5.826 -27.521 1.00 94.50 93 ASP A O 1
ATOM 715 N N . ALA A 1 94 ? 11.706 7.813 -28.376 1.00 93.06 94 ALA A N 1
ATOM 716 C CA . ALA A 1 94 ? 10.628 8.064 -27.427 1.00 93.06 94 ALA A CA 1
ATOM 717 C C . ALA A 1 94 ? 9.544 6.970 -27.431 1.00 93.06 94 ALA A C 1
ATOM 719 O O . ALA A 1 94 ? 8.910 6.745 -26.399 1.00 93.06 94 ALA A O 1
ATOM 720 N N . LEU A 1 95 ? 9.304 6.304 -28.569 1.00 95.25 95 LEU A N 1
ATOM 721 C CA . LEU A 1 95 ? 8.349 5.198 -28.624 1.00 95.25 95 LEU A CA 1
ATOM 722 C C . LEU A 1 95 ? 8.919 3.947 -27.950 1.00 95.25 95 LEU A C 1
ATOM 724 O O . LEU A 1 95 ? 8.225 3.336 -27.142 1.00 95.25 95 LEU A O 1
ATOM 728 N N . ALA A 1 96 ? 10.183 3.617 -28.225 1.00 93.81 96 ALA A N 1
ATOM 729 C CA . ALA A 1 96 ? 10.868 2.490 -27.597 1.00 93.81 96 ALA A CA 1
ATOM 730 C C . ALA A 1 96 ? 10.978 2.667 -26.072 1.00 93.81 96 ALA A C 1
ATOM 732 O O . ALA A 1 96 ? 10.770 1.711 -25.322 1.00 93.81 96 ALA A O 1
ATOM 733 N N . ARG A 1 97 ? 11.213 3.900 -25.599 1.00 93.88 97 ARG A N 1
ATOM 734 C CA . ARG A 1 97 ? 11.182 4.240 -24.167 1.00 93.88 97 ARG A CA 1
ATOM 735 C C . ARG A 1 97 ? 9.833 3.928 -23.538 1.00 93.88 97 ARG A C 1
ATOM 737 O O . ARG A 1 97 ? 9.762 3.207 -22.552 1.00 93.88 97 ARG A O 1
ATOM 744 N N . LEU A 1 98 ? 8.753 4.424 -24.144 1.00 95.06 98 LEU A N 1
ATOM 745 C CA . LEU A 1 98 ? 7.400 4.190 -23.642 1.00 95.06 98 LEU A CA 1
ATOM 746 C C . LEU A 1 98 ? 7.055 2.696 -23.602 1.00 95.06 98 LEU A C 1
ATOM 748 O O . LEU A 1 98 ? 6.427 2.241 -22.648 1.00 95.06 98 LEU A O 1
ATOM 752 N N . GLU A 1 99 ? 7.433 1.939 -24.633 1.00 95.31 99 GLU A N 1
ATOM 753 C CA . GLU A 1 99 ? 7.231 0.488 -24.670 1.00 95.31 99 GLU A CA 1
ATOM 754 C C . GLU A 1 99 ? 7.987 -0.210 -23.537 1.00 95.31 99 GLU A C 1
ATOM 756 O O . GLU A 1 99 ? 7.423 -1.072 -22.861 1.00 95.31 99 GLU A O 1
ATOM 761 N N . THR A 1 100 ? 9.230 0.201 -23.293 1.00 95.12 100 THR A N 1
ATOM 762 C CA . THR A 1 100 ? 10.080 -0.346 -22.232 1.00 95.12 100 THR A CA 1
ATOM 763 C C . THR A 1 100 ? 9.509 -0.054 -20.849 1.00 95.12 100 THR A C 1
ATOM 765 O O . THR A 1 100 ? 9.280 -0.989 -20.076 1.00 95.12 100 THR A O 1
ATOM 768 N N . ASP A 1 101 ? 9.188 1.214 -20.574 1.00 95.00 101 ASP A N 1
ATOM 769 C CA . ASP A 1 101 ? 8.526 1.643 -19.343 1.00 95.00 101 ASP A CA 1
ATOM 770 C C . ASP A 1 101 ? 7.255 0.824 -19.121 1.00 95.00 101 ASP A C 1
ATOM 772 O O . ASP A 1 101 ? 7.039 0.252 -18.053 1.00 95.00 101 ASP A O 1
ATOM 776 N N . PHE A 1 102 ? 6.410 0.722 -20.151 1.00 95.75 102 PHE A N 1
ATOM 777 C CA . PHE A 1 102 ? 5.144 0.012 -20.054 1.00 95.75 102 PHE A CA 1
ATOM 778 C C . PHE A 1 102 ? 5.336 -1.465 -19.711 1.00 95.75 102 PHE A C 1
ATOM 780 O O . PHE A 1 102 ? 4.635 -1.968 -18.835 1.00 95.75 102 PHE A O 1
ATOM 787 N N . ILE A 1 103 ? 6.271 -2.158 -20.365 1.00 96.12 103 ILE A N 1
ATOM 788 C CA . ILE A 1 103 ? 6.530 -3.581 -20.118 1.00 96.12 103 ILE A CA 1
ATOM 789 C C . ILE A 1 103 ? 7.002 -3.800 -18.678 1.00 96.12 103 ILE A C 1
ATOM 791 O O . ILE A 1 103 ? 6.420 -4.630 -17.977 1.00 96.12 103 ILE A O 1
ATOM 795 N N . LEU A 1 104 ? 7.998 -3.037 -18.219 1.00 96.12 104 LEU A N 1
ATOM 796 C CA . LEU A 1 104 ? 8.550 -3.172 -16.868 1.00 96.12 104 LEU A CA 1
ATOM 797 C C . LEU A 1 104 ? 7.492 -2.878 -15.796 1.00 96.12 104 LEU A C 1
ATOM 799 O O . LEU A 1 104 ? 7.300 -3.656 -14.859 1.00 96.12 104 LEU A O 1
ATOM 803 N N . MET A 1 105 ? 6.748 -1.786 -15.969 1.00 96.88 105 MET A N 1
ATOM 804 C CA . MET A 1 105 ? 5.720 -1.341 -15.027 1.00 96.88 105 MET A CA 1
ATOM 805 C C . MET A 1 105 ? 4.526 -2.306 -14.996 1.00 96.88 105 MET A C 1
ATOM 807 O O . MET A 1 105 ? 4.019 -2.637 -13.922 1.00 96.88 105 MET A O 1
ATOM 811 N N . ALA A 1 106 ? 4.073 -2.787 -16.159 1.00 97.50 106 ALA A N 1
ATOM 812 C CA . ALA A 1 106 ? 2.970 -3.741 -16.254 1.00 97.50 106 ALA A CA 1
ATOM 813 C C . ALA A 1 106 ? 3.345 -5.101 -15.659 1.00 97.50 106 ALA A C 1
ATOM 815 O O . ALA A 1 106 ? 2.521 -5.709 -14.974 1.00 97.50 106 ALA A O 1
ATOM 816 N N . GLN A 1 107 ? 4.579 -5.560 -15.880 1.00 97.25 107 GLN A N 1
ATOM 817 C CA . GLN A 1 107 ? 5.070 -6.805 -15.302 1.00 97.25 107 GLN A CA 1
ATOM 818 C C . GLN A 1 107 ? 5.146 -6.714 -13.774 1.00 97.25 107 GLN A C 1
ATOM 820 O O . GLN A 1 107 ? 4.562 -7.554 -13.093 1.00 97.25 107 GLN A O 1
ATOM 825 N N . ALA A 1 108 ? 5.761 -5.657 -13.233 1.00 96.56 108 ALA A N 1
ATOM 826 C CA . ALA A 1 108 ? 5.820 -5.440 -11.788 1.00 96.56 108 ALA A CA 1
ATOM 827 C C . ALA A 1 108 ? 4.419 -5.381 -11.158 1.00 96.56 108 ALA A C 1
ATOM 829 O O . ALA A 1 108 ? 4.155 -6.046 -10.158 1.00 96.56 108 ALA A O 1
ATOM 830 N N . LEU A 1 109 ? 3.491 -4.640 -11.778 1.00 97.38 109 LEU A N 1
ATOM 831 C CA . LEU A 1 109 ? 2.109 -4.556 -11.309 1.00 97.38 109 LEU A CA 1
ATOM 832 C C . LEU A 1 109 ? 1.403 -5.919 -11.340 1.00 97.38 109 LEU A C 1
ATOM 834 O O . LEU A 1 109 ? 0.682 -6.247 -10.401 1.00 97.38 109 LEU A O 1
ATOM 838 N N . SER A 1 110 ? 1.591 -6.708 -12.401 1.00 97.50 110 SER A N 1
ATOM 839 C CA . SER A 1 110 ? 0.995 -8.043 -12.535 1.00 97.50 110 SER A CA 1
ATOM 840 C C . SER A 1 110 ? 1.466 -8.988 -11.426 1.00 97.50 110 SER A C 1
ATOM 842 O O . SER A 1 110 ? 0.650 -9.665 -10.790 1.00 97.50 110 SER A O 1
ATOM 844 N N . ASP A 1 111 ? 2.771 -9.008 -11.168 1.00 96.31 111 ASP A N 1
ATOM 845 C CA . ASP A 1 111 ? 3.375 -9.859 -10.145 1.00 96.31 111 ASP A CA 1
ATOM 846 C C . ASP A 1 111 ? 2.907 -9.451 -8.737 1.00 96.31 111 ASP A C 1
ATOM 848 O O . ASP A 1 111 ? 2.495 -10.298 -7.937 1.00 96.31 111 ASP A O 1
ATOM 852 N N . ASP A 1 112 ? 2.883 -8.146 -8.449 1.00 96.19 112 ASP A N 1
ATOM 853 C CA . ASP A 1 112 ? 2.472 -7.614 -7.145 1.00 96.19 112 ASP A CA 1
ATOM 854 C C . ASP A 1 112 ? 0.969 -7.759 -6.883 1.00 96.19 112 ASP A C 1
ATOM 856 O O . ASP A 1 112 ? 0.566 -8.055 -5.757 1.00 96.19 112 ASP A O 1
ATOM 860 N N . VAL A 1 113 ? 0.121 -7.619 -7.907 1.00 95.88 113 VAL A N 1
ATOM 861 C CA . VAL A 1 113 ? -1.318 -7.902 -7.783 1.00 95.88 113 VAL A CA 1
ATOM 862 C C . VAL A 1 113 ? -1.553 -9.382 -7.498 1.00 95.88 113 VAL A C 1
ATOM 864 O O . VAL A 1 113 ? -2.359 -9.705 -6.628 1.00 95.88 113 VAL A O 1
ATOM 867 N N . THR A 1 114 ? -0.832 -10.282 -8.171 1.00 95.31 114 THR A N 1
ATOM 868 C CA . THR A 1 114 ? -0.942 -11.729 -7.921 1.00 95.31 114 THR A CA 1
ATOM 869 C C . THR A 1 114 ? -0.604 -12.049 -6.465 1.00 95.31 114 THR A C 1
ATOM 871 O O . THR A 1 114 ? -1.395 -12.680 -5.762 1.00 95.31 114 THR A O 1
ATOM 874 N N . ARG A 1 115 ? 0.520 -11.520 -5.973 1.00 94.88 115 ARG A N 1
ATOM 875 C CA . ARG A 1 115 ? 0.952 -11.665 -4.578 1.00 94.88 115 ARG A CA 1
ATOM 876 C C . ARG A 1 115 ? -0.054 -11.062 -3.586 1.00 94.88 115 ARG A C 1
ATOM 878 O O . ARG A 1 115 ? -0.374 -11.687 -2.576 1.00 94.88 115 ARG A O 1
ATOM 885 N N . LEU A 1 116 ? -0.603 -9.882 -3.881 1.00 96.06 116 LEU A N 1
ATOM 886 C CA . LEU A 1 116 ? -1.635 -9.249 -3.055 1.00 96.06 116 LEU A CA 1
ATOM 887 C C . LEU A 1 116 ? -2.882 -10.135 -2.925 1.00 96.06 116 LEU A C 1
ATOM 889 O O . LEU A 1 116 ? -3.421 -10.273 -1.825 1.00 96.06 116 LEU A O 1
ATOM 893 N N . LEU A 1 117 ? -3.342 -10.741 -4.023 1.00 94.88 117 LEU A N 1
ATOM 894 C CA . LEU A 1 117 ? -4.496 -11.643 -4.005 1.00 94.88 117 LEU A CA 1
ATOM 895 C C . LEU A 1 117 ? -4.228 -12.877 -3.141 1.00 94.88 117 LEU A C 1
ATOM 897 O O . LEU A 1 117 ? -5.095 -13.259 -2.355 1.00 94.88 117 LEU A O 1
ATOM 901 N N . GLU A 1 118 ? -3.034 -13.466 -3.222 1.00 94.25 118 GLU A N 1
ATOM 902 C CA . GLU A 1 118 ? -2.641 -14.591 -2.363 1.00 94.25 118 GLU A CA 1
ATOM 903 C C . GLU A 1 118 ? -2.725 -14.225 -0.874 1.00 94.25 118 GLU A C 1
ATOM 905 O O . GLU A 1 118 ? -3.288 -14.979 -0.078 1.00 94.25 118 GLU A O 1
ATOM 910 N N . TRP A 1 119 ? -2.251 -13.037 -0.488 1.00 95.06 119 TRP A N 1
ATOM 911 C CA . TRP A 1 119 ? -2.331 -12.559 0.898 1.00 95.06 119 TRP A CA 1
ATOM 912 C C . TRP A 1 119 ? -3.749 -12.291 1.383 1.00 95.06 119 TRP A C 1
ATOM 914 O O . TRP A 1 119 ? -4.033 -12.423 2.574 1.00 95.06 119 TRP A O 1
ATOM 924 N N . LEU A 1 120 ? -4.636 -11.907 0.469 1.00 94.44 120 LEU A N 1
ATOM 925 C CA . LEU A 1 120 ? -6.057 -11.713 0.741 1.00 94.44 120 LEU A CA 1
ATOM 926 C C . LEU A 1 120 ? -6.839 -13.039 0.782 1.00 94.44 120 LEU A C 1
ATOM 928 O O . LEU A 1 120 ? -8.047 -13.019 1.014 1.00 94.44 120 LEU A O 1
ATOM 932 N N . GLY A 1 121 ? -6.165 -14.184 0.621 1.00 93.31 121 GLY A N 1
ATOM 933 C CA . GLY A 1 121 ? -6.770 -15.517 0.686 1.00 93.31 121 GLY A CA 1
ATOM 934 C C . GLY A 1 121 ? -7.205 -16.084 -0.667 1.00 93.31 121 GLY A C 1
ATOM 935 O O . GLY A 1 121 ? -7.893 -17.104 -0.699 1.00 93.31 121 GLY A O 1
ATOM 936 N N . GLY A 1 122 ? -6.792 -15.456 -1.769 1.00 93.38 122 GLY A N 1
ATOM 937 C CA . GLY A 1 122 ? -7.116 -15.859 -3.132 1.00 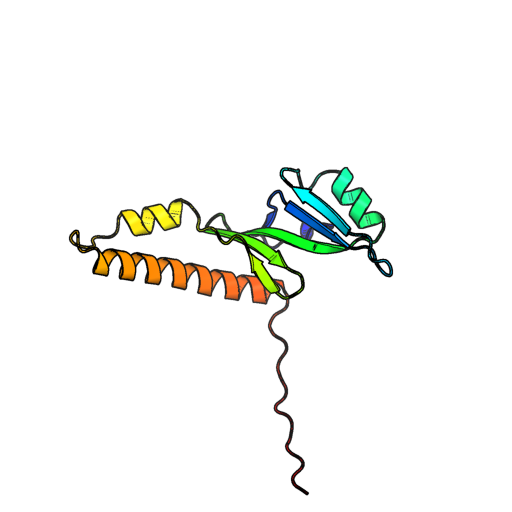93.38 122 GLY A CA 1
ATOM 938 C C . GLY A 1 122 ? -8.477 -15.361 -3.620 1.00 93.38 122 GLY A C 1
ATOM 939 O O . GLY A 1 122 ? -9.266 -14.751 -2.897 1.00 93.38 122 GLY A O 1
ATOM 940 N N . GLU A 1 123 ? -8.755 -15.618 -4.894 1.00 90.19 123 GLU A N 1
ATOM 941 C CA . GLU A 1 123 ? -10.008 -15.213 -5.523 1.00 90.19 123 GLU A CA 1
ATOM 942 C C . GLU A 1 123 ? -11.153 -16.165 -5.164 1.00 90.19 123 GLU A C 1
ATOM 944 O O . GLU A 1 123 ? -11.000 -17.389 -5.101 1.00 90.19 123 GLU A O 1
ATOM 949 N N . THR A 1 124 ? -12.351 -15.607 -4.984 1.00 89.44 124 THR A N 1
ATOM 950 C CA . THR A 1 124 ? -13.559 -16.429 -4.876 1.00 89.44 124 THR A CA 1
ATOM 951 C C . THR A 1 124 ? -13.818 -17.114 -6.214 1.00 89.44 124 THR A C 1
ATOM 953 O O . THR A 1 124 ? -14.046 -16.449 -7.225 1.00 89.44 124 THR A O 1
ATOM 956 N N . GLN A 1 125 ? -13.835 -18.447 -6.222 1.00 83.50 125 GLN A N 1
ATOM 957 C CA . GLN A 1 125 ? -14.213 -19.211 -7.407 1.00 83.50 125 GLN A CA 1
ATOM 958 C C . GLN A 1 125 ? -15.686 -18.940 -7.721 1.00 83.50 125 GLN A C 1
ATOM 960 O O . GLN A 1 125 ? -16.578 -19.265 -6.937 1.00 83.50 125 GLN A O 1
ATOM 965 N N . ARG A 1 126 ? -15.955 -18.323 -8.873 1.00 78.00 126 ARG A N 1
ATOM 966 C CA . ARG A 1 126 ? -17.319 -18.226 -9.394 1.00 78.00 126 ARG A CA 1
ATOM 967 C C . ARG A 1 126 ? -17.730 -19.614 -9.871 1.00 78.00 126 ARG A C 1
ATOM 969 O O . ARG A 1 126 ? -17.234 -20.076 -10.895 1.00 78.00 126 ARG A O 1
ATOM 976 N N . GLU A 1 127 ? -18.640 -20.270 -9.158 1.00 67.88 127 GLU A N 1
ATOM 977 C CA . GLU A 1 127 ? -19.302 -21.450 -9.711 1.00 67.88 127 GLU A CA 1
ATOM 978 C C . GLU A 1 127 ? -20.078 -21.020 -10.969 1.00 67.88 127 GLU A C 1
ATOM 980 O O . GLU A 1 127 ? -20.854 -20.054 -10.907 1.00 67.88 127 GLU A O 1
ATOM 985 N N . PRO A 1 128 ? -19.869 -21.671 -12.129 1.00 66.38 128 PRO A N 1
ATOM 986 C CA . PRO A 1 128 ? -20.664 -21.381 -13.306 1.00 66.38 128 PRO A CA 1
ATOM 987 C C . PRO A 1 128 ? -22.118 -21.692 -12.964 1.00 66.38 128 PRO A C 1
ATOM 989 O O . PRO A 1 128 ? -22.462 -22.806 -12.572 1.00 66.38 128 PRO A O 1
ATOM 992 N N . THR A 1 129 ? -22.967 -20.673 -13.061 1.00 61.72 129 THR A N 1
ATOM 993 C CA . THR A 1 129 ? -24.393 -20.789 -12.776 1.00 61.72 129 THR A CA 1
ATOM 994 C C . THR A 1 129 ? -24.958 -21.821 -13.742 1.00 61.72 129 THR A C 1
ATOM 996 O O . THR A 1 129 ? -25.005 -21.573 -14.945 1.00 61.72 129 THR A O 1
ATOM 999 N N . ALA A 1 130 ? -25.324 -23.000 -13.238 1.00 57.38 130 ALA A N 1
ATOM 1000 C CA . ALA A 1 130 ? -26.002 -24.003 -14.040 1.00 57.38 130 ALA A CA 1
ATOM 1001 C C . ALA A 1 130 ? -27.303 -23.374 -14.550 1.00 57.38 130 ALA A C 1
ATOM 1003 O O . ALA A 1 130 ? -28.239 -23.144 -13.783 1.00 57.38 130 ALA A O 1
ATOM 1004 N N . GLN A 1 131 ? -27.324 -23.035 -15.838 1.00 54.28 131 GLN A N 1
ATOM 1005 C CA . GLN A 1 131 ? -28.524 -22.647 -16.556 1.00 54.28 131 GLN A CA 1
ATOM 1006 C C . GLN A 1 131 ? -29.494 -23.825 -16.448 1.00 54.28 131 GLN A C 1
ATOM 1008 O O . GLN A 1 131 ? -29.304 -24.873 -17.061 1.00 54.28 131 GLN A O 1
ATOM 1013 N N . GLN A 1 132 ? -30.489 -23.685 -15.573 1.00 51.72 132 GLN A N 1
ATOM 1014 C CA . GLN A 1 132 ? -31.655 -24.553 -15.555 1.00 51.72 132 GLN A CA 1
ATOM 1015 C C . GLN A 1 132 ? -32.503 -24.168 -16.766 1.00 51.72 132 GLN A C 1
ATOM 1017 O O . GLN A 1 132 ? -33.400 -23.333 -16.666 1.00 51.72 132 GLN A O 1
ATOM 1022 N N . ASP A 1 133 ? -32.166 -24.740 -17.920 1.00 50.41 133 ASP A N 1
ATOM 1023 C CA . ASP A 1 133 ? -33.050 -24.753 -19.079 1.00 50.41 133 ASP A CA 1
ATOM 1024 C C . ASP A 1 133 ? -34.328 -25.511 -18.680 1.00 50.41 133 ASP A C 1
ATOM 1026 O O . ASP A 1 133 ? -34.282 -26.693 -18.328 1.00 50.41 133 ASP A O 1
ATOM 1030 N N . THR A 1 134 ? -35.455 -24.796 -18.665 1.00 55.53 134 THR A N 1
ATOM 1031 C CA . THR A 1 134 ? -36.814 -25.358 -18.598 1.00 55.53 134 THR A CA 1
ATOM 1032 C C . THR A 1 134 ? -37.456 -25.246 -19.968 1.00 55.53 134 THR A C 1
ATOM 1034 O O . THR A 1 134 ? -37.339 -24.153 -20.568 1.00 55.53 134 THR A O 1
#

Sequence (134 aa):
WLGDPSSRPSDLQLGDQVELKAKGDDGVLRARQVDLDSDEIQQLLESGRQASKLAISLEGRLSFVLHDDLALKSLRFGDALIEEADHADDGDDALARLETDFILMAQALSDDVTRLLEWLGGETQREPTAQQDT

Radius of gyration: 19.28 Å; chains: 1; bounding box: 56×37×50 Å

Foldseek 3Di:
DLLDPVLDDPFKDFDFWWWKDAPPDRDIDITGNHDSNDPVVNVSVVNVIDTQWTWIDGNQQWTFIQGPVRDTHPIDGHPVLVVVLVPDPQVPDPVSSVVSNCVSVVVSVVVVVVVVCVSVVHDDDDDDPPPPDD

pLDDT: mean 92.51, std 9.79, range [50.41, 98.69]

Secondary structure (DSSP, 8-state):
--S-GGGS-TTEEEEEEEEEE-SSS--EEEE-SS-TTSHHHHHHHHTT-EEEEEEEEETTTEEEEEETT--EEEEEE-HHHHHHHHTS--TT-HHHHHHHHHHHHHHHHHHHHHHHHHHTT-------------